Protein AF-A0A4Y2BCL8-F1 (afdb_monomer)

Foldseek 3Di:
DDDDPVLLVVLVVCPVVPVDLVVSCVVSVDDSVVSVVSCVVRVDPDDPPPPPPPDPPPPPPVVPPVVSVVVCVVCVPDDPVNVVVPD

Mean predicted aligned error: 17.29 Å

pLDDT: mean 72.38, std 10.41, range [43.03, 88.06]

Structure (mmCIF, N/CA/C/O backbone):
data_AF-A0A4Y2BCL8-F1
#
_entry.id   AF-A0A4Y2BCL8-F1
#
loop_
_atom_site.group_PDB
_atom_site.id
_atom_site.type_symbol
_atom_site.label_atom_id
_atom_site.label_alt_id
_atom_site.label_comp_id
_atom_site.label_asym_id
_atom_site.label_entity_id
_atom_site.label_seq_id
_atom_site.pdbx_PDB_ins_code
_atom_site.Cartn_x
_atom_site.Cartn_y
_atom_site.Cartn_z
_atom_site.occupancy
_atom_site.B_iso_or_equiv
_atom_site.auth_seq_id
_atom_site.auth_comp_id
_atom_site.auth_asym_id
_atom_site.auth_atom_id
_atom_site.pdbx_PDB_model_num
ATOM 1 N N . MET A 1 1 ? 2.222 13.758 6.085 1.00 43.03 1 MET A N 1
ATOM 2 C CA . MET A 1 1 ? 3.319 13.036 6.758 1.00 43.03 1 MET A CA 1
ATOM 3 C C . MET A 1 1 ? 3.582 11.760 5.982 1.00 43.03 1 MET A C 1
ATOM 5 O O . MET A 1 1 ? 2.628 11.058 5.676 1.00 43.03 1 MET A O 1
ATOM 9 N N . ASN A 1 2 ? 4.828 11.515 5.579 1.00 56.00 2 ASN A N 1
ATOM 10 C CA . ASN A 1 2 ? 5.201 10.271 4.908 1.00 56.00 2 ASN A CA 1
ATOM 11 C C . ASN A 1 2 ? 5.323 9.179 5.973 1.00 56.00 2 ASN A C 1
ATOM 13 O O . ASN A 1 2 ? 6.283 9.171 6.733 1.00 56.00 2 ASN A O 1
ATOM 17 N N . GLU A 1 3 ? 4.317 8.312 6.072 1.00 63.44 3 GLU A N 1
ATOM 18 C CA . GLU A 1 3 ? 4.375 7.123 6.925 1.00 63.44 3 GLU A CA 1
ATOM 19 C C . GLU A 1 3 ? 5.465 6.175 6.412 1.00 63.44 3 GLU A C 1
ATOM 21 O O . GLU A 1 3 ? 5.485 5.831 5.225 1.00 63.44 3 GLU A O 1
ATOM 26 N N . ASP A 1 4 ? 6.365 5.781 7.314 1.00 78.81 4 ASP A N 1
ATOM 27 C CA . ASP A 1 4 ? 7.425 4.812 7.052 1.00 78.81 4 ASP A CA 1
ATOM 28 C C . ASP A 1 4 ? 6.844 3.467 6.572 1.00 78.81 4 ASP A C 1
ATOM 30 O O . ASP A 1 4 ? 5.734 3.065 6.941 1.00 78.81 4 ASP A O 1
ATOM 34 N N . ASN A 1 5 ? 7.591 2.755 5.728 1.00 77.19 5 ASN A N 1
ATOM 35 C CA . ASN A 1 5 ? 7.149 1.499 5.119 1.00 77.19 5 ASN A CA 1
ATOM 36 C C . ASN A 1 5 ? 6.845 0.420 6.170 1.00 77.19 5 ASN A C 1
ATOM 38 O O . ASN A 1 5 ? 5.961 -0.410 5.951 1.00 77.19 5 ASN A O 1
ATOM 42 N N . PHE A 1 6 ? 7.515 0.466 7.324 1.00 74.94 6 PHE A N 1
ATOM 43 C CA . PHE A 1 6 ? 7.236 -0.413 8.457 1.00 74.94 6 PHE A CA 1
ATOM 44 C C . PHE A 1 6 ? 5.815 -0.221 9.006 1.00 74.94 6 PHE A C 1
ATOM 46 O O . PHE A 1 6 ? 5.053 -1.180 9.154 1.00 74.94 6 PHE A O 1
ATOM 53 N N . THR A 1 7 ? 5.421 1.031 9.237 1.00 80.94 7 THR A N 1
ATOM 54 C CA . THR A 1 7 ? 4.092 1.396 9.742 1.00 80.94 7 THR A CA 1
ATOM 55 C C . THR A 1 7 ? 2.998 0.970 8.765 1.00 80.94 7 THR A C 1
ATOM 57 O O . THR A 1 7 ? 1.985 0.405 9.172 1.00 80.94 7 THR A O 1
ATOM 60 N N . ARG A 1 8 ? 3.239 1.133 7.458 1.00 79.12 8 ARG A N 1
ATOM 61 C CA . ARG A 1 8 ? 2.323 0.672 6.402 1.00 79.12 8 ARG A CA 1
ATOM 62 C C . ARG A 1 8 ? 2.120 -0.842 6.425 1.00 79.12 8 ARG A C 1
ATOM 64 O O . ARG A 1 8 ? 0.984 -1.300 6.366 1.00 79.12 8 ARG A O 1
ATOM 71 N N . GLY A 1 9 ? 3.199 -1.616 6.553 1.00 79.75 9 GLY A N 1
ATOM 72 C CA . GLY A 1 9 ? 3.119 -3.076 6.645 1.00 79.75 9 GLY A CA 1
ATOM 73 C C . GLY A 1 9 ? 2.303 -3.543 7.853 1.00 79.75 9 GLY A C 1
ATOM 74 O O . GLY A 1 9 ? 1.458 -4.429 7.720 1.00 79.75 9 GLY A O 1
ATOM 75 N N . ARG A 1 10 ? 2.484 -2.892 9.010 1.00 84.50 10 ARG A N 1
ATOM 76 C CA . ARG A 1 10 ? 1.705 -3.192 10.220 1.00 84.50 10 ARG A CA 1
ATOM 77 C C . ARG A 1 10 ? 0.221 -2.881 10.072 1.00 84.50 10 ARG A C 1
ATOM 79 O O . ARG A 1 10 ? -0.591 -3.700 10.480 1.00 84.50 10 ARG A O 1
ATOM 86 N N . ILE A 1 11 ? -0.137 -1.750 9.467 1.00 83.81 11 ILE A N 1
ATOM 87 C CA . ILE A 1 11 ? -1.545 -1.385 9.249 1.00 83.81 11 ILE A CA 1
ATOM 88 C C . ILE A 1 11 ? -2.214 -2.368 8.286 1.00 83.81 11 ILE A C 1
ATOM 90 O O . ILE A 1 11 ? -3.333 -2.793 8.542 1.00 83.81 11 ILE A O 1
ATOM 94 N N . VAL A 1 12 ? -1.539 -2.775 7.205 1.00 82.06 12 VAL A N 1
ATOM 95 C CA . VAL A 1 12 ? -2.082 -3.775 6.266 1.00 82.06 12 VAL A CA 1
ATOM 96 C C . VAL A 1 12 ? -2.315 -5.123 6.957 1.00 82.06 12 VAL A C 1
ATOM 98 O O . VAL A 1 12 ? -3.335 -5.762 6.705 1.00 82.06 12 VAL A O 1
ATOM 101 N N . GLY A 1 13 ? -1.403 -5.550 7.838 1.00 81.94 13 GLY A N 1
ATOM 102 C CA . GLY A 1 13 ? -1.590 -6.746 8.667 1.00 81.94 13 GLY A CA 1
ATOM 103 C C . GLY A 1 13 ? -2.757 -6.598 9.645 1.00 81.94 13 GLY A C 1
ATOM 104 O O . GLY A 1 13 ? -3.632 -7.455 9.693 1.00 81.94 13 GLY A O 1
ATOM 105 N N . ALA A 1 14 ? -2.835 -5.462 10.338 1.00 82.25 14 ALA A N 1
ATOM 106 C CA . ALA A 1 14 ? -3.893 -5.178 11.299 1.00 82.25 14 ALA A CA 1
ATOM 107 C C . ALA A 1 14 ? -5.279 -5.084 10.644 1.00 82.25 14 ALA A C 1
ATOM 109 O O . ALA A 1 14 ? -6.244 -5.576 11.203 1.00 82.25 14 ALA A O 1
ATOM 110 N N . VAL A 1 15 ? -5.397 -4.541 9.42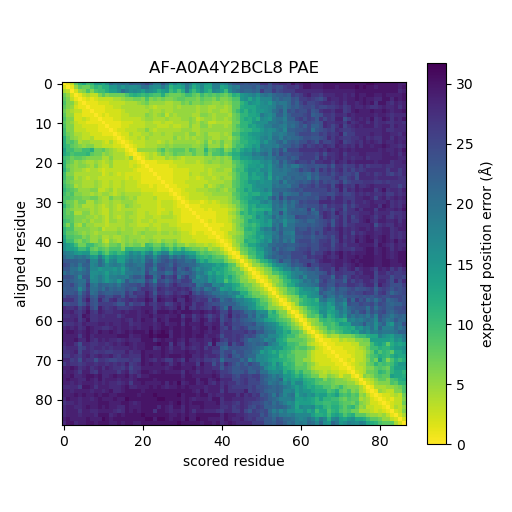9 1.00 80.44 15 VAL A N 1
ATOM 111 C CA . VAL A 1 15 ? -6.665 -4.527 8.671 1.00 80.44 15 VAL A CA 1
ATOM 112 C C . VAL A 1 15 ? -7.160 -5.943 8.341 1.00 80.44 15 VAL A C 1
ATOM 114 O O . VAL A 1 15 ? -8.358 -6.136 8.156 1.00 80.44 15 VAL A O 1
ATOM 117 N N . LYS A 1 16 ? -6.271 -6.942 8.254 1.00 78.25 16 LYS A N 1
ATOM 118 C CA . LYS A 1 16 ? -6.675 -8.344 8.057 1.00 78.25 16 LYS A CA 1
ATOM 119 C C . LYS A 1 16 ? -7.156 -9.018 9.342 1.00 78.25 16 LYS A C 1
ATOM 121 O O . LYS A 1 16 ? -7.980 -9.921 9.257 1.00 78.25 16 LYS A O 1
ATOM 126 N N . GLU A 1 17 ? -6.631 -8.613 10.494 1.00 82.12 17 GLU A N 1
ATOM 127 C CA . GLU A 1 17 ? -6.963 -9.207 11.797 1.00 82.12 17 GLU A CA 1
ATOM 128 C C . GLU A 1 17 ? -8.118 -8.479 12.499 1.00 82.12 17 GLU A C 1
ATOM 130 O O . GLU A 1 17 ? -8.920 -9.100 13.194 1.00 82.12 17 GLU A O 1
ATOM 135 N N . ILE A 1 18 ? -8.229 -7.165 12.297 1.00 77.69 18 ILE A N 1
ATOM 136 C CA . ILE A 1 18 ? -9.217 -6.302 12.939 1.00 77.69 18 ILE A CA 1
ATOM 137 C C . ILE A 1 18 ? -10.447 -6.172 12.028 1.00 77.69 18 ILE A C 1
ATOM 139 O O . ILE A 1 18 ? -10.330 -5.711 10.891 1.00 77.69 18 ILE A O 1
ATOM 143 N N . PRO A 1 19 ? -11.656 -6.493 12.519 1.00 75.56 19 PRO A N 1
ATOM 144 C CA . PRO A 1 19 ? -12.864 -6.553 11.694 1.00 75.56 19 PRO A CA 1
ATOM 145 C C . PRO A 1 19 ? -13.404 -5.182 11.245 1.00 75.56 19 PRO A C 1
ATOM 147 O O . PRO A 1 19 ? -14.306 -5.123 10.411 1.00 75.56 19 PRO A O 1
ATOM 150 N N . SER A 1 20 ? -12.891 -4.068 11.782 1.00 84.06 20 SER A N 1
ATOM 151 C CA . SER A 1 20 ? -13.419 -2.721 11.540 1.00 84.06 20 SER A CA 1
ATOM 152 C C . SER A 1 20 ? -12.317 -1.693 11.284 1.00 84.06 20 SER A C 1
ATOM 154 O O . SER A 1 20 ? -11.420 -1.482 12.099 1.00 84.06 20 SER A O 1
ATOM 156 N N . ILE A 1 21 ? -12.449 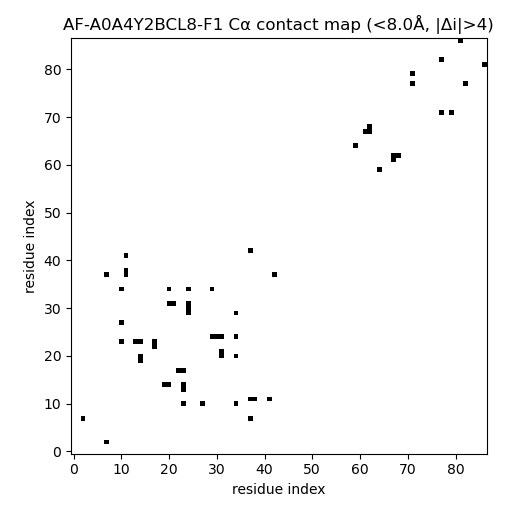-0.945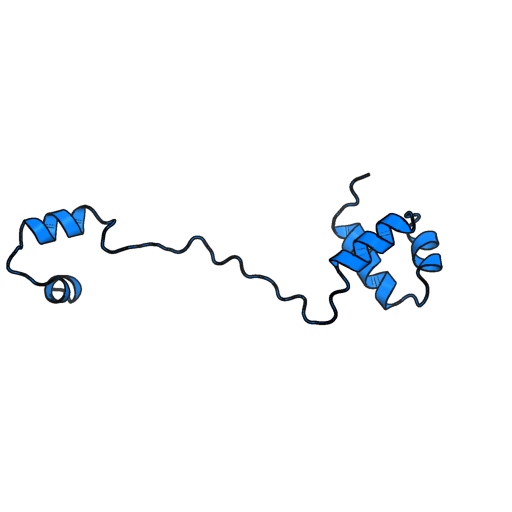 10.183 1.00 79.62 21 ILE A N 1
ATOM 157 C CA . ILE A 1 21 ? -11.549 0.167 9.818 1.00 79.62 21 ILE A CA 1
ATOM 158 C C . ILE A 1 21 ? -11.491 1.237 10.922 1.00 79.62 21 ILE A C 1
ATOM 160 O O . ILE A 1 21 ? -10.481 1.922 11.073 1.00 79.62 21 ILE A O 1
ATOM 164 N N . ARG A 1 22 ? -12.563 1.403 11.709 1.00 85.81 22 ARG A N 1
ATOM 165 C CA . ARG A 1 22 ? -12.614 2.397 12.792 1.00 85.81 22 ARG A CA 1
ATO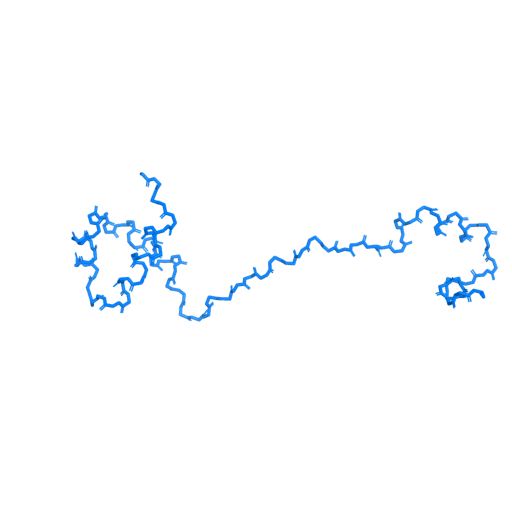M 166 C C . ARG A 1 22 ? -11.653 2.061 13.930 1.00 85.81 22 ARG A C 1
ATOM 168 O O . ARG A 1 22 ? -11.042 2.969 14.491 1.00 85.81 22 ARG A O 1
ATOM 175 N N . ASP A 1 23 ? -11.509 0.779 14.228 1.00 86.62 23 ASP A N 1
ATOM 176 C CA . ASP A 1 23 ? -10.639 0.307 15.299 1.00 86.62 23 ASP A CA 1
ATOM 177 C C . ASP A 1 23 ? -9.173 0.449 14.874 1.00 86.62 23 ASP A C 1
ATOM 179 O O . ASP A 1 23 ? -8.370 0.996 15.626 1.00 86.62 23 ASP A O 1
ATOM 183 N N . VAL A 1 24 ? -8.868 0.153 13.602 1.00 83.69 24 VAL A N 1
ATOM 184 C CA . VAL A 1 24 ? -7.557 0.423 12.979 1.00 83.69 24 VAL A CA 1
ATOM 185 C C . VAL A 1 24 ? -7.202 1.919 13.032 1.00 83.69 24 VAL A C 1
ATOM 187 O O . VAL A 1 24 ? -6.079 2.289 13.369 1.00 83.69 24 VAL A O 1
ATOM 190 N N . VAL A 1 25 ? -8.154 2.813 12.743 1.00 88.06 25 VAL A N 1
ATOM 191 C CA . VAL A 1 25 ? -7.955 4.274 12.856 1.00 88.06 25 VAL A CA 1
ATOM 192 C C . VAL A 1 25 ? -7.596 4.682 14.289 1.00 88.06 25 VAL A C 1
ATOM 194 O O . VAL A 1 25 ? -6.713 5.517 14.491 1.00 88.06 25 VAL A O 1
ATOM 197 N N . ASN A 1 26 ? -8.284 4.121 15.286 1.00 86.38 26 ASN A N 1
ATOM 198 C CA . ASN A 1 26 ? -8.085 4.480 16.687 1.00 86.38 26 ASN A CA 1
ATOM 199 C C . ASN A 1 26 ? -6.764 3.932 17.248 1.00 86.38 26 ASN A C 1
ATOM 201 O O . ASN A 1 26 ? -6.091 4.642 17.994 1.00 86.38 26 ASN A O 1
ATOM 205 N N . GLU A 1 27 ? -6.383 2.714 16.858 1.00 86.38 27 GLU A N 1
ATOM 206 C CA . GLU A 1 27 ? -5.134 2.068 17.268 1.00 86.38 27 GLU A CA 1
ATOM 207 C C . GLU A 1 27 ? -3.913 2.773 16.677 1.00 86.38 27 GLU A C 1
ATOM 209 O O . GLU A 1 27 ? -2.995 3.153 17.403 1.00 86.38 27 GLU A O 1
ATOM 214 N N . PHE A 1 28 ? -3.920 3.017 15.366 1.00 84.00 28 PHE A N 1
ATOM 215 C CA . PHE A 1 28 ? -2.764 3.596 14.686 1.00 84.00 28 PHE A CA 1
ATOM 216 C C . PHE A 1 28 ? -2.758 5.128 14.692 1.00 84.00 28 PHE A C 1
ATOM 218 O O . PHE A 1 28 ? -1.772 5.726 14.275 1.00 84.00 28 PHE A O 1
ATOM 225 N N . ARG A 1 29 ? -3.825 5.780 15.184 1.00 87.75 29 ARG A N 1
ATOM 226 C CA . ARG A 1 29 ? -3.999 7.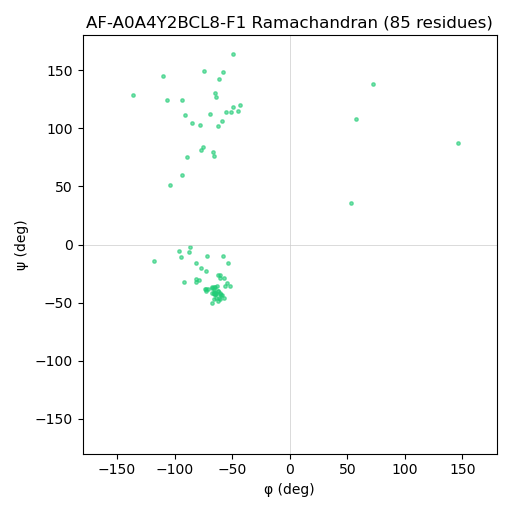248 15.185 1.00 87.75 29 ARG A CA 1
ATOM 227 C C . ARG A 1 29 ? -3.827 7.870 13.792 1.00 87.75 29 ARG A C 1
ATOM 229 O O . ARG A 1 29 ? -3.320 8.981 13.648 1.00 87.75 29 ARG A O 1
ATOM 236 N N . ILE A 1 30 ? -4.280 7.156 12.763 1.00 83.88 30 ILE A N 1
ATOM 237 C CA . ILE A 1 30 ? -4.140 7.532 11.351 1.00 83.88 30 ILE A CA 1
ATOM 238 C C . ILE A 1 30 ? -5.496 7.911 10.766 1.00 83.88 30 ILE A C 1
ATOM 240 O O . ILE A 1 30 ? -6.526 7.334 11.100 1.00 83.88 30 ILE A O 1
ATOM 244 N N . SER A 1 31 ? -5.509 8.889 9.858 1.00 87.69 31 SER A N 1
ATOM 245 C CA . SER A 1 31 ? -6.746 9.310 9.197 1.00 87.69 31 SER A CA 1
ATOM 246 C C . SER A 1 31 ? -7.383 8.168 8.390 1.00 87.69 31 SER A C 1
ATOM 248 O O . SER A 1 31 ? -6.696 7.417 7.694 1.00 87.69 31 SER A O 1
ATOM 250 N N . LYS A 1 32 ? -8.719 8.092 8.394 1.00 84.62 32 LYS A N 1
ATOM 251 C CA . LYS A 1 32 ? -9.480 7.106 7.604 1.00 84.62 32 LYS A CA 1
ATOM 252 C C . LYS A 1 32 ? -9.085 7.109 6.117 1.00 84.62 32 LYS A C 1
ATOM 254 O O . LYS A 1 32 ? -9.016 6.051 5.499 1.00 84.62 32 LYS A O 1
ATOM 259 N N . ASN A 1 33 ? -8.772 8.282 5.561 1.00 85.62 33 ASN A N 1
ATOM 260 C CA . ASN A 1 33 ? -8.362 8.431 4.160 1.00 85.62 33 ASN A CA 1
ATOM 261 C C . ASN A 1 33 ? -6.996 7.800 3.869 1.00 85.62 33 ASN A C 1
ATOM 263 O O . ASN A 1 33 ? -6.804 7.220 2.803 1.00 85.62 33 ASN A O 1
ATOM 267 N N . ALA A 1 34 ? -6.047 7.903 4.800 1.00 84.06 34 ALA A N 1
ATOM 268 C CA . ALA A 1 34 ? -4.742 7.269 4.651 1.00 84.06 34 ALA A CA 1
ATOM 269 C C . ALA A 1 34 ? -4.869 5.738 4.661 1.00 84.06 34 ALA A C 1
ATOM 271 O O . ALA A 1 34 ? -4.276 5.082 3.809 1.00 84.06 34 ALA A O 1
ATOM 272 N N . ILE A 1 35 ? -5.723 5.183 5.530 1.00 81.25 35 ILE A N 1
ATOM 273 C CA . ILE A 1 35 ? -6.024 3.742 5.553 1.00 81.25 35 ILE A CA 1
ATOM 274 C C . ILE A 1 35 ? -6.726 3.299 4.267 1.00 81.25 35 ILE A C 1
ATOM 276 O O . ILE A 1 35 ? -6.335 2.288 3.699 1.00 81.25 35 ILE A O 1
ATOM 280 N N . GLY A 1 36 ? -7.696 4.067 3.757 1.00 82.44 36 GLY A N 1
ATOM 281 C CA . GLY A 1 36 ? -8.352 3.771 2.477 1.00 82.44 36 GLY A CA 1
ATOM 282 C C . GLY A 1 36 ? -7.358 3.675 1.315 1.00 82.44 36 GLY A C 1
ATOM 283 O O . GLY A 1 36 ? -7.360 2.690 0.585 1.00 82.44 36 GLY A O 1
ATOM 284 N N . ARG A 1 37 ? -6.427 4.633 1.220 1.00 83.94 37 ARG A N 1
ATOM 285 C CA . ARG A 1 37 ? -5.332 4.607 0.232 1.00 83.94 37 ARG A CA 1
ATOM 286 C C . ARG A 1 37 ? -4.385 3.426 0.421 1.00 83.94 37 ARG A C 1
ATOM 288 O O . ARG A 1 37 ? -3.861 2.889 -0.551 1.00 83.94 37 ARG A O 1
ATOM 295 N N . LEU A 1 38 ? -4.132 3.042 1.670 1.00 80.00 38 LEU A N 1
ATOM 296 C CA . LEU A 1 38 ? -3.322 1.874 1.987 1.00 80.00 38 LEU A CA 1
ATOM 297 C C . LEU A 1 38 ? -4.024 0.595 1.515 1.00 80.00 38 LEU A C 1
ATOM 299 O O . LEU A 1 38 ? -3.422 -0.219 0.822 1.00 80.00 38 LEU A O 1
ATOM 303 N N . CYS A 1 39 ? -5.313 0.452 1.813 1.00 77.56 39 CYS A N 1
ATOM 304 C CA . CYS A 1 39 ? -6.121 -0.665 1.347 1.00 77.56 39 CYS A CA 1
ATOM 305 C C . CYS A 1 39 ? -6.177 -0.714 -0.182 1.00 77.56 39 CYS A C 1
ATOM 307 O O . CYS A 1 39 ? -5.892 -1.755 -0.744 1.00 77.56 39 CYS A O 1
ATOM 309 N N . GLU A 1 40 ? -6.418 0.389 -0.888 1.00 78.19 40 GLU A N 1
ATOM 310 C CA . GLU A 1 40 ? -6.382 0.391 -2.363 1.00 78.19 40 GLU A CA 1
ATOM 311 C C . GLU A 1 40 ? -5.046 -0.112 -2.930 1.00 78.19 40 GLU A C 1
ATOM 313 O O . GLU A 1 40 ? -5.010 -0.794 -3.950 1.00 78.19 40 GLU A O 1
ATOM 318 N N . ARG A 1 41 ? -3.934 0.198 -2.257 1.00 75.81 41 ARG A N 1
ATOM 319 C CA . ARG A 1 41 ? -2.597 -0.177 -2.725 1.00 75.81 41 ARG A CA 1
ATOM 320 C C . ARG A 1 41 ? -2.212 -1.620 -2.400 1.00 75.81 41 ARG A C 1
ATOM 322 O O . ARG A 1 41 ? -1.405 -2.198 -3.121 1.00 75.81 41 ARG A O 1
ATOM 329 N N . PHE A 1 42 ? -2.734 -2.177 -1.309 1.00 69.00 42 PHE A N 1
ATOM 330 C CA . PHE A 1 42 ? -2.301 -3.472 -0.767 1.00 69.00 42 PHE A CA 1
ATOM 331 C C . PHE A 1 42 ? -3.396 -4.549 -0.752 1.00 69.00 42 PHE A C 1
ATOM 333 O O . PHE A 1 42 ? -3.088 -5.730 -0.608 1.00 69.00 42 PHE A O 1
ATOM 340 N N . TYR A 1 43 ? -4.660 -4.173 -0.930 1.00 69.19 43 TYR A N 1
ATOM 341 C CA . TYR A 1 43 ? -5.823 -5.058 -0.983 1.00 69.19 43 TYR A CA 1
ATOM 342 C C . TYR A 1 43 ? -6.122 -5.431 -2.442 1.00 69.19 43 TYR A C 1
ATOM 344 O O . TYR A 1 43 ? -7.188 -5.147 -2.979 1.00 69.19 43 TYR A O 1
ATOM 352 N N . VAL A 1 44 ? -5.149 -6.059 -3.108 1.00 64.50 44 VAL A N 1
ATOM 353 C CA . VAL A 1 44 ? -5.381 -6.742 -4.387 1.00 64.50 44 VAL A CA 1
ATOM 354 C C . VAL A 1 44 ? -5.745 -8.196 -4.063 1.00 64.50 44 VAL A C 1
ATOM 356 O O . VAL A 1 44 ? -4.892 -8.928 -3.547 1.00 64.50 44 VAL A O 1
ATOM 359 N N . PRO A 1 45 ? -6.993 -8.643 -4.301 1.00 57.56 45 PRO A N 1
ATOM 360 C CA . PRO A 1 45 ? -7.388 -10.029 -4.089 1.00 57.56 45 PRO A CA 1
ATOM 361 C C . PRO A 1 45 ? -6.814 -10.876 -5.228 1.00 57.56 45 PRO A C 1
ATOM 363 O O . PRO A 1 45 ? -7.458 -11.103 -6.245 1.00 57.56 45 PRO A O 1
ATOM 366 N N . GLY A 1 46 ? -5.560 -11.290 -5.088 1.00 55.91 46 GLY A N 1
ATOM 367 C CA . GLY A 1 46 ? -4.877 -12.072 -6.113 1.00 55.91 46 GLY A CA 1
ATOM 368 C C . GLY A 1 46 ? -3.403 -11.740 -6.156 1.00 55.91 46 GLY A C 1
ATOM 369 O O . GLY A 1 46 ? -2.984 -10.880 -6.916 1.00 55.91 46 GLY A O 1
ATOM 370 N N . THR A 1 47 ? -2.653 -12.454 -5.319 1.00 56.94 47 THR A N 1
ATOM 371 C CA . THR A 1 47 ? -1.199 -12.616 -5.371 1.00 56.94 47 THR A CA 1
ATOM 372 C C . THR A 1 47 ? -0.406 -11.309 -5.311 1.00 56.94 47 THR A C 1
ATOM 374 O O . THR A 1 47 ? -0.266 -10.579 -6.286 1.00 56.94 47 THR A O 1
ATOM 377 N N . VAL A 1 48 ? 0.247 -11.066 -4.170 1.00 53.34 48 VAL A N 1
ATOM 378 C CA . VAL A 1 48 ? 1.425 -10.188 -4.121 1.00 53.34 48 VAL A CA 1
ATOM 379 C C . VAL A 1 48 ? 2.526 -10.888 -4.927 1.00 53.34 48 VAL A C 1
ATOM 381 O O . VAL A 1 48 ? 3.411 -11.539 -4.378 1.00 53.34 48 VAL A O 1
ATOM 384 N N . THR A 1 49 ? 2.433 -10.848 -6.255 1.00 57.97 49 THR A N 1
ATOM 385 C CA . THR A 1 49 ? 3.502 -11.302 -7.131 1.00 57.97 49 THR A CA 1
ATOM 386 C C . THR A 1 49 ? 4.619 -10.295 -6.977 1.00 57.97 49 THR A C 1
ATOM 388 O O . THR A 1 49 ? 4.489 -9.131 -7.362 1.00 57.97 49 THR A O 1
ATOM 391 N N . ARG A 1 50 ? 5.729 -10.737 -6.388 1.00 65.56 50 ARG A N 1
ATOM 392 C CA . ARG A 1 50 ? 6.984 -10.008 -6.476 1.00 65.56 50 ARG A CA 1
ATOM 393 C C . ARG A 1 50 ? 7.296 -9.906 -7.964 1.00 65.56 50 ARG A C 1
ATOM 395 O O . ARG A 1 50 ? 7.654 -10.905 -8.582 1.00 65.56 50 ARG A O 1
ATOM 402 N N . TYR A 1 51 ? 7.127 -8.727 -8.550 1.00 63.69 51 TYR A N 1
ATOM 403 C CA . TYR A 1 51 ? 7.741 -8.456 -9.837 1.00 63.69 51 TYR A CA 1
ATOM 404 C C . TYR A 1 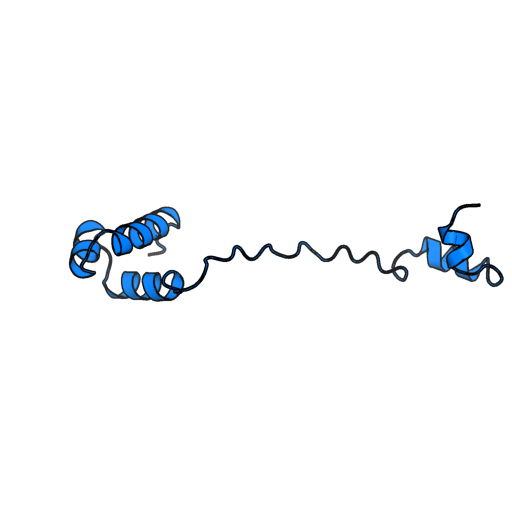51 ? 9.240 -8.564 -9.587 1.00 63.69 51 TYR A C 1
ATOM 406 O O . TYR A 1 51 ? 9.842 -7.678 -8.978 1.00 63.69 51 TYR A O 1
ATOM 414 N N . TYR A 1 52 ? 9.843 -9.688 -9.977 1.00 59.53 52 TYR A N 1
ATOM 415 C CA . TYR A 1 52 ? 11.264 -9.677 -10.254 1.00 59.53 52 TYR A CA 1
ATOM 416 C C . TYR A 1 52 ? 11.419 -8.574 -11.286 1.00 59.53 52 TYR A C 1
ATOM 418 O O . TYR A 1 52 ? 10.864 -8.673 -12.381 1.00 59.53 52 TYR A O 1
ATOM 426 N N . SER A 1 53 ? 12.102 -7.489 -10.920 1.00 61.56 53 SER A N 1
ATOM 427 C CA . SER A 1 53 ? 12.694 -6.657 -11.947 1.00 61.56 53 SER A CA 1
ATOM 428 C C . SER A 1 53 ? 13.468 -7.645 -12.800 1.00 61.56 53 SER A C 1
ATOM 430 O O . SER A 1 53 ? 14.404 -8.276 -12.294 1.00 61.56 53 SER A O 1
ATOM 432 N N . SER A 1 54 ? 13.056 -7.844 -14.050 1.00 61.59 54 SER A N 1
ATOM 433 C CA . SER A 1 54 ? 14.006 -8.293 -15.048 1.00 61.59 54 SER A CA 1
ATOM 434 C C . SER A 1 54 ? 15.213 -7.405 -14.795 1.00 61.59 54 SER A C 1
ATOM 436 O O . SER A 1 54 ? 15.090 -6.175 -14.864 1.00 61.59 54 SER A O 1
ATOM 438 N N . GLY A 1 55 ? 16.335 -7.989 -14.367 1.00 68.81 55 GLY A N 1
ATOM 439 C CA . GLY A 1 55 ? 17.579 -7.237 -14.352 1.00 68.81 55 GLY A CA 1
ATOM 440 C C . GLY A 1 55 ? 17.736 -6.578 -15.721 1.00 68.81 55 GLY A C 1
ATOM 441 O O . GLY A 1 55 ? 17.048 -6.957 -16.675 1.00 68.81 55 GLY A O 1
ATOM 442 N N . ARG A 1 56 ? 18.614 -5.581 -15.836 1.00 69.38 56 ARG A N 1
ATOM 443 C CA . ARG A 1 56 ? 18.955 -5.039 -17.154 1.00 69.38 56 ARG A CA 1
ATOM 444 C C . ARG A 1 56 ? 19.135 -6.230 -18.106 1.00 69.38 56 ARG A C 1
ATOM 446 O O . ARG A 1 56 ? 19.943 -7.096 -17.759 1.00 69.38 56 ARG A O 1
ATOM 453 N N . PRO A 1 57 ? 18.351 -6.335 -19.199 1.00 61.38 57 PRO A N 1
ATOM 454 C CA . PRO A 1 57 ? 18.556 -7.394 -20.166 1.00 61.38 57 PRO A CA 1
ATOM 455 C C . PRO A 1 57 ? 20.041 -7.364 -20.481 1.00 61.38 57 PRO A C 1
ATOM 457 O O . PRO A 1 57 ? 20.569 -6.308 -20.838 1.00 61.38 57 PRO A O 1
ATOM 460 N N . GLY A 1 58 ? 20.734 -8.460 -20.184 1.00 63.25 58 GLY A N 1
ATOM 461 C CA . GLY A 1 58 ? 22.121 -8.630 -20.574 1.00 63.25 58 GLY A CA 1
ATOM 462 C C . GLY A 1 58 ? 22.119 -8.720 -22.084 1.00 63.25 58 GLY A C 1
ATOM 463 O O . GLY A 1 58 ? 22.093 -9.810 -22.643 1.00 63.25 58 GLY A O 1
ATOM 464 N N . GLU A 1 59 ? 22.024 -7.569 -22.731 1.00 56.78 59 GLU A N 1
ATOM 465 C CA . GLU A 1 59 ? 22.076 -7.427 -24.165 1.00 56.78 59 GLU A CA 1
ATOM 466 C C . GLU A 1 59 ? 23.551 -7.555 -24.521 1.00 56.78 59 GLU A C 1
ATOM 468 O O . GLU A 1 59 ? 24.276 -6.583 -24.643 1.00 56.78 59 GLU A O 1
ATOM 473 N N . ILE A 1 60 ? 24.037 -8.791 -24.606 1.00 58.41 60 ILE A N 1
ATOM 474 C CA . ILE A 1 60 ? 25.159 -9.062 -25.496 1.00 58.41 60 ILE A CA 1
ATOM 475 C C . ILE A 1 60 ? 24.499 -9.405 -26.823 1.00 58.41 60 ILE A C 1
ATOM 477 O O . ILE A 1 60 ? 24.343 -10.565 -27.201 1.00 58.41 60 ILE A O 1
ATOM 481 N N . SER A 1 61 ? 24.013 -8.367 -27.499 1.00 59.88 61 SER A N 1
ATOM 482 C CA . SER A 1 61 ? 23.698 -8.483 -28.912 1.00 59.88 61 SER A CA 1
ATOM 483 C C . SER A 1 61 ? 25.019 -8.742 -29.632 1.00 59.88 61 SER A C 1
ATOM 485 O O . SER A 1 61 ? 25.992 -8.020 -29.423 1.00 59.88 61 SER A O 1
ATOM 487 N N . ALA A 1 62 ? 25.079 -9.752 -30.501 1.00 55.66 62 ALA A N 1
ATOM 488 C CA . ALA A 1 62 ? 26.277 -10.050 -31.298 1.00 55.66 62 A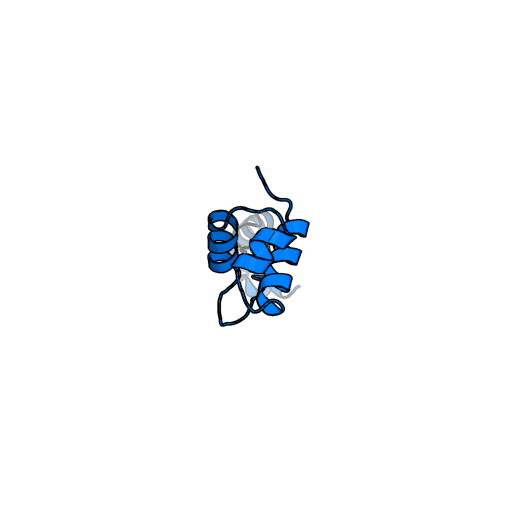LA A CA 1
ATOM 489 C C . ALA A 1 62 ? 26.729 -8.863 -32.185 1.00 55.66 62 ALA A C 1
ATOM 491 O O . ALA A 1 62 ? 27.816 -8.886 -32.763 1.00 55.66 62 ALA A O 1
ATOM 492 N N . ASN A 1 63 ? 25.904 -7.816 -32.289 1.00 62.06 63 ASN A N 1
ATOM 493 C CA . ASN A 1 63 ? 26.237 -6.565 -32.957 1.00 62.06 63 ASN A CA 1
ATOM 494 C C . ASN A 1 63 ? 27.060 -5.582 -32.111 1.00 62.06 63 ASN A C 1
ATOM 496 O O . ASN A 1 63 ? 27.618 -4.653 -32.692 1.00 62.06 63 ASN A O 1
ATOM 500 N N . GLU A 1 64 ? 27.147 -5.754 -30.791 1.00 59.53 64 GLU A N 1
ATOM 501 C CA . GLU A 1 64 ? 27.809 -4.789 -29.901 1.00 59.53 64 GLU A CA 1
ATOM 502 C C . GLU A 1 64 ? 29.271 -5.113 -29.598 1.00 59.53 64 GLU A C 1
ATOM 504 O O . GLU A 1 64 ? 29.970 -4.248 -29.079 1.00 59.53 64 GLU A O 1
ATOM 509 N N . ASP A 1 65 ? 29.768 -6.305 -29.946 1.00 70.19 65 ASP A N 1
ATOM 510 C CA . ASP A 1 65 ? 31.188 -6.612 -29.785 1.00 70.19 65 ASP A CA 1
ATOM 511 C C . ASP A 1 65 ? 31.986 -6.106 -31.008 1.00 70.19 65 ASP A C 1
ATOM 513 O O . ASP A 1 65 ? 31.954 -6.724 -32.086 1.00 70.19 65 ASP A O 1
ATOM 517 N N . PRO A 1 66 ? 32.732 -4.987 -30.883 1.00 73.88 66 PRO A N 1
ATOM 518 C CA . PRO A 1 66 ? 33.527 -4.455 -31.982 1.00 73.88 66 PRO A CA 1
ATOM 519 C C . PRO A 1 66 ? 34.592 -5.453 -32.449 1.00 73.88 66 PRO A C 1
ATOM 521 O O . PRO A 1 66 ? 34.975 -5.430 -33.621 1.00 73.88 66 PRO A O 1
ATOM 524 N N . TYR A 1 67 ? 35.047 -6.363 -31.584 1.00 78.06 67 TYR A N 1
ATOM 525 C CA . TYR A 1 67 ? 36.028 -7.380 -31.935 1.00 78.06 67 TYR A CA 1
ATOM 526 C C . TYR A 1 67 ? 35.438 -8.451 -32.863 1.00 78.06 67 TYR A C 1
ATOM 528 O O . TYR A 1 67 ? 36.091 -8.846 -33.835 1.00 78.06 67 TYR A O 1
ATOM 536 N N . VAL A 1 68 ? 34.181 -8.856 -32.651 1.00 74.88 68 VAL A N 1
ATOM 537 C CA . VAL A 1 68 ? 33.459 -9.787 -33.541 1.00 74.88 68 VAL A CA 1
ATOM 538 C C . VAL A 1 68 ? 33.229 -9.154 -34.913 1.00 74.88 68 VAL A C 1
ATOM 540 O O . VAL A 1 68 ? 33.482 -9.790 -35.936 1.00 74.88 68 VAL A O 1
ATOM 543 N N . GLN A 1 69 ? 32.850 -7.875 -34.961 1.00 72.62 69 GLN A N 1
ATOM 544 C CA . GLN A 1 69 ? 32.661 -7.141 -36.220 1.00 72.62 69 GLN A CA 1
ATOM 545 C C . GLN A 1 69 ? 33.968 -6.986 -37.012 1.00 72.62 69 GLN A C 1
ATOM 547 O O . GLN A 1 69 ? 33.998 -7.171 -38.233 1.00 72.62 69 GLN A O 1
ATOM 552 N N . ILE A 1 70 ? 35.074 -6.674 -36.331 1.00 76.75 70 ILE A N 1
ATOM 553 C CA . ILE A 1 70 ? 36.404 -6.571 -36.949 1.00 76.75 70 ILE A CA 1
ATOM 554 C C . ILE A 1 70 ? 36.864 -7.941 -37.463 1.00 76.7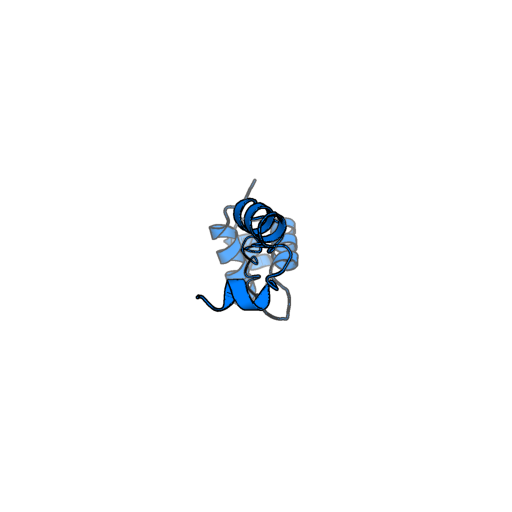5 70 ILE A C 1
ATOM 556 O O . ILE A 1 70 ? 37.378 -8.037 -38.582 1.00 76.75 70 ILE A O 1
ATOM 560 N N . THR A 1 71 ? 36.640 -9.002 -36.687 1.00 75.12 71 THR A N 1
ATOM 561 C CA . THR A 1 71 ? 37.008 -10.376 -37.056 1.00 75.12 71 THR A CA 1
ATOM 562 C C . THR A 1 71 ? 36.175 -10.878 -38.236 1.00 75.12 71 THR A C 1
ATOM 564 O O . THR A 1 71 ? 36.740 -11.426 -39.179 1.00 75.12 71 THR A O 1
ATOM 567 N N . ALA A 1 72 ? 34.867 -10.609 -38.267 1.00 69.94 72 ALA A N 1
ATOM 568 C CA . ALA A 1 72 ? 33.985 -10.958 -39.383 1.00 69.94 72 ALA A CA 1
ATOM 569 C C . ALA A 1 72 ? 34.327 -10.188 -40.674 1.00 69.94 72 ALA A C 1
ATOM 571 O O . ALA A 1 72 ? 34.325 -10.760 -41.765 1.00 69.94 72 ALA A O 1
ATOM 572 N N . LYS A 1 73 ? 34.694 -8.900 -40.573 1.00 73.88 73 LYS A N 1
ATOM 573 C CA . LYS A 1 73 ? 35.151 -8.104 -41.730 1.00 73.88 73 LYS A CA 1
ATOM 574 C C . LYS A 1 73 ? 36.475 -8.600 -42.306 1.00 73.88 73 LYS A C 1
ATOM 576 O O . LYS A 1 73 ? 36.653 -8.548 -43.522 1.00 73.88 73 LYS A O 1
ATOM 581 N N . ARG A 1 74 ? 37.397 -9.061 -41.455 1.00 78.12 74 ARG A N 1
ATOM 582 C CA . ARG A 1 74 ? 38.684 -9.638 -41.875 1.00 78.12 74 ARG A CA 1
ATOM 583 C C . ARG A 1 74 ? 38.510 -11.041 -42.462 1.00 78.12 74 ARG A C 1
ATOM 585 O O . ARG A 1 74 ? 39.124 -11.354 -43.475 1.00 78.12 74 ARG A O 1
ATOM 592 N N . ASN A 1 75 ? 37.610 -11.840 -41.894 1.00 73.62 75 ASN A N 1
ATOM 593 C CA . ASN A 1 75 ? 37.372 -13.232 -42.268 1.00 73.62 75 ASN A CA 1
ATOM 594 C C . ASN A 1 75 ? 36.085 -13.409 -43.088 1.00 73.62 75 ASN A C 1
ATOM 596 O O . ASN A 1 75 ? 35.271 -14.275 -42.786 1.00 73.62 75 ASN A O 1
ATOM 600 N N . ARG A 1 76 ? 35.904 -12.626 -44.164 1.00 66.81 76 ARG A N 1
ATOM 601 C CA . ARG A 1 76 ? 34.686 -12.635 -45.016 1.00 66.81 76 ARG A CA 1
ATOM 602 C C . ARG A 1 76 ? 34.262 -14.008 -45.566 1.00 66.81 76 ARG A C 1
ATOM 604 O O . ARG A 1 76 ? 33.149 -14.132 -46.062 1.00 66.81 76 ARG A O 1
ATOM 611 N N . ARG A 1 77 ? 35.145 -15.011 -45.534 1.00 74.62 77 ARG A N 1
ATOM 612 C CA . ARG A 1 77 ? 34.884 -16.388 -45.990 1.00 74.62 77 ARG A CA 1
ATOM 613 C C . ARG A 1 77 ? 34.488 -17.355 -44.866 1.00 74.62 77 ARG A C 1
ATOM 615 O O . ARG A 1 77 ? 34.180 -18.500 -45.164 1.00 74.62 77 ARG A O 1
ATOM 622 N N . ILE A 1 78 ? 34.519 -16.923 -43.607 1.00 68.12 78 ILE A N 1
ATOM 623 C CA . ILE A 1 78 ? 34.223 -17.756 -42.439 1.00 68.12 78 ILE A CA 1
ATOM 624 C C . ILE A 1 78 ? 32.847 -17.350 -41.905 1.00 68.12 78 ILE A C 1
ATOM 626 O O . ILE A 1 78 ? 32.589 -16.178 -41.635 1.00 68.12 78 ILE A O 1
ATOM 630 N N . THR A 1 79 ? 31.937 -18.314 -41.785 1.00 67.94 79 THR A N 1
ATOM 631 C CA . THR A 1 79 ? 30.578 -18.080 -41.285 1.00 67.94 79 THR A CA 1
ATOM 632 C C . THR A 1 79 ? 30.603 -17.860 -39.768 1.00 67.94 79 THR A C 1
ATOM 634 O O . THR A 1 79 ? 31.433 -18.426 -39.056 1.00 67.94 79 THR A O 1
ATOM 637 N N . ALA A 1 80 ? 29.673 -17.067 -39.233 1.00 62.72 80 ALA A N 1
ATOM 638 C CA . ALA A 1 80 ? 29.596 -16.787 -37.793 1.00 62.72 80 ALA A CA 1
ATOM 639 C C . ALA A 1 80 ? 29.531 -18.067 -36.929 1.00 62.72 80 ALA A C 1
ATOM 641 O O . ALA A 1 80 ? 30.121 -18.118 -35.854 1.00 62.72 80 ALA A O 1
ATOM 642 N N . VAL A 1 81 ? 28.896 -19.126 -37.444 1.00 66.69 81 VAL A N 1
ATOM 643 C CA . VAL A 1 81 ? 28.808 -20.448 -36.799 1.00 66.69 81 VAL A CA 1
ATOM 644 C C . VAL A 1 81 ? 30.192 -21.073 -36.582 1.00 66.69 81 VAL A C 1
ATOM 646 O O . VAL A 1 81 ? 30.473 -21.569 -35.499 1.00 66.69 81 VAL A O 1
ATOM 649 N N . THR A 1 82 ? 31.086 -20.983 -37.570 1.00 66.81 82 THR A N 1
ATOM 650 C CA . THR A 1 82 ? 32.446 -21.547 -37.493 1.00 66.81 82 THR A CA 1
ATOM 651 C C . THR A 1 82 ? 33.388 -20.772 -36.569 1.00 66.81 82 THR A C 1
ATOM 653 O O . THR A 1 82 ? 34.342 -21.346 -36.065 1.00 66.81 82 THR A O 1
ATOM 656 N N . LEU A 1 83 ? 33.124 -19.488 -36.298 1.00 68.88 83 LEU A N 1
ATOM 657 C CA . LEU A 1 83 ? 33.886 -18.710 -35.308 1.00 68.88 83 LEU A CA 1
ATOM 658 C C . LEU A 1 83 ? 33.400 -18.972 -33.874 1.00 68.88 83 LEU A C 1
ATOM 660 O O . LEU A 1 83 ? 34.195 -18.944 -32.941 1.00 68.88 83 LEU A O 1
ATOM 664 N N . ALA A 1 84 ? 32.102 -19.237 -33.703 1.00 67.56 84 ALA A N 1
ATOM 665 C CA . ALA A 1 84 ? 31.488 -19.491 -32.400 1.00 67.56 84 ALA A CA 1
ATOM 666 C C . ALA A 1 84 ? 31.759 -20.905 -31.854 1.00 67.56 84 ALA A C 1
ATOM 668 O O . ALA A 1 84 ? 31.626 -21.124 -30.653 1.00 67.56 84 ALA A O 1
ATOM 669 N N . GLN A 1 85 ? 32.129 -21.860 -32.714 1.00 64.50 85 GLN A N 1
ATOM 670 C CA . GLN A 1 85 ? 32.370 -23.256 -32.327 1.00 64.50 85 GLN A CA 1
ATOM 671 C C . GLN A 1 85 ? 33.798 -23.545 -31.834 1.00 64.50 85 GLN A C 1
ATOM 673 O O . GLN A 1 85 ? 34.050 -24.656 -31.378 1.00 64.50 85 GLN A O 1
ATOM 678 N N . GLY A 1 86 ? 34.692 -22.547 -31.840 1.00 61.38 86 GLY A N 1
ATOM 679 C CA . GLY A 1 86 ? 36.108 -22.739 -31.521 1.00 61.38 86 GLY A CA 1
ATOM 680 C C . GLY A 1 86 ? 36.838 -23.471 -32.651 1.00 61.38 86 GLY A C 1
ATOM 681 O O . GLY A 1 86 ? 36.295 -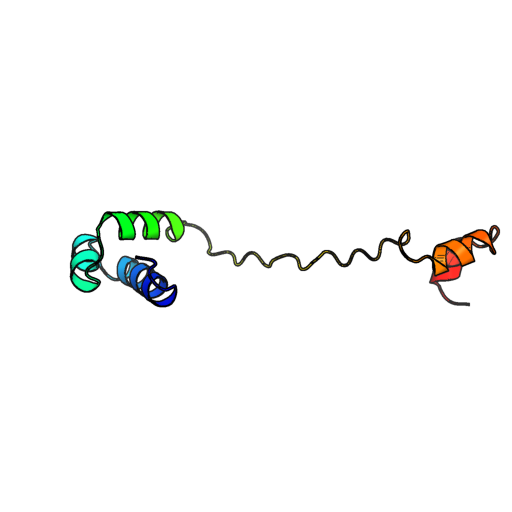24.384 -33.268 1.00 61.38 86 GLY A O 1
ATOM 682 N N . ILE A 1 87 ? 38.050 -23.018 -32.964 1.00 53.22 87 ILE A N 1
ATOM 683 C CA . ILE A 1 87 ? 38.960 -23.733 -33.871 1.00 53.22 87 ILE A CA 1
ATOM 684 C C . ILE A 1 87 ? 39.573 -24.903 -33.103 1.00 53.22 87 ILE A C 1
ATOM 686 O O . ILE A 1 87 ? 39.935 -24.672 -31.925 1.00 53.22 87 ILE A O 1
#

Nearest PDB structures (foldseek):
  1tc3-assembly1_C  TM=7.346E-01  e=2.579E+00  Caenorhabditis elegans
  1pdn-assembly1_C  TM=5.332E-01  e=1.893E+00  Drosophila melanogaster
  2lvs-assembly1_A  TM=4.697E-01  e=1.779E+00  Hyperthermus butylicus DSM 5456
  5ydw-assembly1_A-2  TM=3.536E-01  e=4.502E+00  Salmonella enterica subsp. enterica serovar Typhimurium

Solvent-accessible surface area (backbone atoms only — not comparable to full-atom values): 5746 Å² total; per-residue (Å²): 132,89,76,52,71,68,60,52,54,52,51,60,54,44,61,73,74,42,97,44,74,68,56,54,27,65,75,69,73,43,58,68,67,61,51,50,55,48,43,71,74,68,64,60,96,69,72,93,68,78,74,71,70,75,62,80,77,83,76,77,49,84,84,73,42,67,65,55,54,52,49,46,68,73,38,75,89,58,55,72,68,63,66,74,68,58,132

Organism: Araneus ventricosus (NCBI:txid182803)

Secondary structure (DSSP, 8-state):
----HHHHHHHHHHHHHSS-HHHHHHHHT--HHHHHHHHHHH--SS---------S-----TTS-HHHHHHHHH-TTS-HHHHHT--

Radius of gyration: 27.74 Å; Cα contacts (8 Å, |Δi|>4): 31; chains: 1; bounding box: 52×37×63 Å

Sequence (87 aa):
MNEDNFTRGRIVGAVKEIPSIRDVVNEFRISKNAIGRLCERFYVPGTVTRYYSSGRPGEISANEDPYVQITAKRNRRITAVTLAQGI